Protein AF-A0A938T0Y4-F1 (afdb_monomer_lite)

Sequence (151 aa):
MDLIEVMKNNTITGYELKGARLRKGTEEFPAFYDGIGQAIAYLNLPFVYENNQFKFGGGVFDFVYVVYARNKIEFPEHEKKIFNLLPIGVILALPDGKFEKVKEAPKNPLQNREAKEHFLNNLDTLKRHSTNSRIFRKIKETGERYFSNLK

Secondary structure (DSSP, 8-state):
--EEEE-TT--EEEEEEE--EEETTEEEPPPTTTTHHHHHHHTT--EEEETTEEEEESB--SEEEEEEE-SSS---HHHHHHHHHSSSEEEEE-TTS-EEEEEPPPPPTTB-HHHHHHHHHTHHHHHTS-TTSHHHHHHHHHHHHHHHTT-

pLDDT: mean 85.82, std 11.68, range [45.59, 98.19]

Foldseek 3Di:
DPDWDQDPVRAIEAEDEFDWDQDPNDTHWDDLCRCQVVQLVLLWDDFDDDPNHTDDTWHLHQAYEYETEDQDDDDDPVSLVVQVPGQHWYWYAHPLRDIDTSGGHHGRPGHDPVVNVVCVVCVVVVVPPDCPDPVNVVVVVVVVVSVVVSD

Structure (mmCIF, N/CA/C/O backbone):
data_AF-A0A938T0Y4-F1
#
_entry.id   AF-A0A938T0Y4-F1
#
loop_
_atom_site.group_PDB
_atom_site.id
_atom_site.type_symbol
_atom_site.label_atom_id
_atom_site.label_alt_id
_atom_site.label_comp_id
_atom_site.label_asym_id
_atom_site.label_entity_id
_atom_site.label_seq_id
_atom_site.pdbx_PDB_ins_code
_atom_site.Cartn_x
_atom_site.Cartn_y
_atom_site.Cartn_z
_atom_site.occupancy
_atom_site.B_iso_or_equiv
_atom_site.auth_seq_id
_atom_site.auth_comp_id
_atom_site.auth_asym_id
_atom_site.auth_atom_id
_atom_site.pdbx_PDB_model_num
ATOM 1 N N . MET A 1 1 ? -6.235 2.274 -2.884 1.00 86.88 1 MET A N 1
ATOM 2 C CA . MET A 1 1 ? -6.028 0.962 -2.278 1.00 86.88 1 MET A CA 1
ATOM 3 C C . MET A 1 1 ? -6.692 0.013 -3.218 1.00 86.88 1 MET A C 1
ATOM 5 O O . MET A 1 1 ? -7.917 0.008 -3.307 1.00 86.88 1 MET A O 1
ATOM 9 N N . ASP A 1 2 ? -5.870 -0.683 -3.980 1.00 89.69 2 ASP A N 1
ATOM 10 C CA . ASP A 1 2 ? -6.333 -1.446 -5.130 1.00 89.69 2 ASP A CA 1
ATOM 11 C C . ASP A 1 2 ? -6.710 -2.873 -4.730 1.00 89.69 2 ASP A C 1
ATOM 13 O O . ASP A 1 2 ? -7.650 -3.442 -5.283 1.00 89.69 2 ASP A O 1
ATOM 17 N N . LEU A 1 3 ? -6.021 -3.432 -3.730 1.00 92.69 3 LEU A N 1
ATOM 18 C CA . LEU A 1 3 ? -6.347 -4.726 -3.145 1.00 92.69 3 LEU A CA 1
ATOM 19 C C . LEU A 1 3 ? -6.264 -4.670 -1.619 1.00 92.69 3 LEU A C 1
ATOM 21 O O . LEU A 1 3 ? -5.363 -4.062 -1.042 1.00 92.69 3 LEU A O 1
ATOM 25 N N . ILE A 1 4 ? -7.233 -5.311 -0.971 1.00 93.75 4 ILE A N 1
ATOM 26 C CA . ILE A 1 4 ? -7.306 -5.456 0.481 1.00 93.75 4 ILE A CA 1
ATOM 27 C C . ILE A 1 4 ? -7.406 -6.946 0.785 1.00 93.75 4 ILE A C 1
ATOM 29 O O . ILE A 1 4 ? -8.333 -7.616 0.331 1.00 93.75 4 ILE A O 1
ATOM 33 N N . GLU A 1 5 ? -6.459 -7.453 1.562 1.00 94.00 5 GLU A N 1
ATOM 34 C CA . GLU A 1 5 ? -6.510 -8.787 2.145 1.00 94.00 5 GLU A CA 1
ATOM 35 C C . GLU A 1 5 ? -7.015 -8.673 3.583 1.00 94.00 5 GLU A C 1
ATOM 37 O O . GLU A 1 5 ? -6.485 -7.891 4.372 1.00 94.00 5 GLU A O 1
ATOM 42 N N . VAL A 1 6 ? -8.025 -9.470 3.930 1.00 94.44 6 VAL A N 1
ATOM 43 C CA . VAL A 1 6 ? -8.479 -9.641 5.313 1.00 94.44 6 VAL A CA 1
ATOM 44 C C . VAL A 1 6 ? -8.290 -11.102 5.698 1.00 94.44 6 VAL A C 1
ATOM 46 O O . VAL A 1 6 ? -8.929 -11.995 5.140 1.00 94.44 6 VAL A O 1
ATOM 49 N N . MET A 1 7 ? -7.402 -11.345 6.653 1.00 93.56 7 MET A N 1
ATOM 50 C CA . MET A 1 7 ? -7.100 -12.675 7.170 1.00 93.56 7 MET A CA 1
ATOM 51 C C . MET A 1 7 ? -8.111 -13.101 8.248 1.00 93.56 7 MET A C 1
ATOM 53 O O . MET A 1 7 ? -8.754 -12.272 8.889 1.00 93.56 7 MET A O 1
ATOM 57 N N . LYS A 1 8 ? -8.209 -14.411 8.520 1.00 91.00 8 LYS A N 1
ATOM 58 C CA . LYS A 1 8 ? -9.121 -14.972 9.545 1.00 91.00 8 LYS A CA 1
ATOM 59 C C . LYS A 1 8 ? -8.876 -14.443 10.964 1.00 91.00 8 LYS A C 1
ATOM 61 O O . LYS A 1 8 ? -9.784 -14.454 11.782 1.00 91.00 8 LYS A O 1
ATOM 66 N N . ASN A 1 9 ? -7.654 -14.010 11.263 1.00 94.19 9 ASN A N 1
ATOM 67 C CA . ASN A 1 9 ? -7.272 -13.394 12.536 1.00 94.19 9 ASN A CA 1
ATOM 68 C C . ASN A 1 9 ? -7.536 -11.873 12.561 1.00 94.19 9 ASN A C 1
ATOM 70 O O . ASN A 1 9 ? -7.004 -11.178 13.424 1.00 94.19 9 ASN A O 1
ATOM 74 N N . ASN A 1 10 ? -8.312 -11.356 11.603 1.00 94.50 10 ASN A N 1
ATOM 75 C CA . ASN A 1 10 ? -8.617 -9.941 11.422 1.00 94.50 10 ASN A CA 1
ATOM 76 C C . ASN A 1 10 ? -7.399 -9.057 11.104 1.00 94.50 10 ASN A C 1
ATOM 78 O O . ASN A 1 10 ? -7.474 -7.839 11.264 1.00 94.50 10 ASN A O 1
ATOM 82 N N . THR A 1 11 ? -6.274 -9.622 10.659 1.00 96.88 11 THR A N 1
ATOM 83 C CA . THR A 1 11 ? -5.202 -8.830 10.041 1.00 96.88 11 THR A CA 1
ATOM 84 C C . THR A 1 11 ? -5.678 -8.296 8.691 1.00 96.88 11 THR A C 1
ATOM 86 O O . THR A 1 11 ? -6.227 -9.050 7.888 1.00 96.88 11 THR A O 1
ATOM 89 N N . ILE A 1 12 ? -5.474 -7.003 8.450 1.00 96.94 12 ILE A N 1
ATOM 90 C CA . ILE A 1 12 ? -5.832 -6.308 7.217 1.00 96.94 12 ILE A CA 1
ATOM 91 C C . ILE A 1 12 ? -4.556 -5.809 6.548 1.00 96.94 12 ILE A C 1
ATOM 93 O O . ILE A 1 12 ? -3.879 -4.918 7.070 1.00 96.94 12 ILE A O 1
ATOM 97 N N . THR A 1 13 ? -4.265 -6.340 5.366 1.00 97.75 13 THR A N 1
ATOM 98 C CA . THR A 1 13 ? -3.146 -5.895 4.536 1.00 97.75 13 THR A CA 1
ATOM 99 C C . THR A 1 13 ? -3.672 -5.129 3.332 1.00 97.75 13 THR A C 1
ATOM 101 O O . THR A 1 13 ? -4.551 -5.598 2.610 1.00 97.75 13 THR A O 1
ATOM 104 N N . GLY A 1 14 ? -3.141 -3.930 3.116 1.00 97.06 14 GLY A N 1
ATOM 105 C CA . GLY A 1 14 ? -3.437 -3.116 1.945 1.00 97.06 14 GLY A CA 1
ATOM 106 C C . GLY A 1 14 ? -2.328 -3.197 0.902 1.00 97.06 14 GLY A C 1
ATOM 107 O O . GLY A 1 14 ? -1.154 -3.106 1.254 1.00 97.06 14 GLY A O 1
ATOM 108 N N . TYR A 1 15 ? -2.695 -3.311 -0.373 1.00 97.06 15 TYR A N 1
ATOM 109 C CA . TYR A 1 15 ? -1.770 -3.294 -1.502 1.00 97.06 15 TYR A CA 1
ATOM 110 C C . TYR A 1 15 ? -2.162 -2.203 -2.501 1.00 97.06 15 TYR A C 1
ATOM 112 O O . TYR A 1 15 ? -3.259 -2.207 -3.067 1.00 97.06 15 TYR A O 1
ATOM 120 N N . GLU A 1 16 ? -1.238 -1.278 -2.736 1.00 96.56 16 GLU A N 1
ATOM 121 C CA . GLU A 1 16 ? -1.339 -0.276 -3.792 1.00 96.56 16 GLU A CA 1
ATOM 122 C C . GLU A 1 16 ? -0.571 -0.766 -5.023 1.00 96.56 16 GLU A C 1
ATOM 124 O O . GLU A 1 16 ? 0.645 -0.963 -4.966 1.00 96.56 16 GLU A O 1
ATOM 129 N N . LEU A 1 17 ? -1.277 -0.996 -6.129 1.00 95.25 17 LEU A N 1
ATOM 130 C CA . LEU A 1 17 ? -0.745 -1.667 -7.307 1.00 95.25 17 LEU A CA 1
ATOM 131 C C . LEU A 1 17 ? -0.359 -0.641 -8.374 1.00 95.25 17 LEU A C 1
ATOM 133 O O . LEU A 1 17 ? -1.166 0.166 -8.837 1.00 95.25 17 LEU A O 1
ATOM 137 N N . LYS A 1 18 ? 0.888 -0.702 -8.836 1.00 94.06 18 LYS A N 1
ATOM 138 C CA . LYS A 1 18 ? 1.380 0.095 -9.960 1.00 94.06 18 LYS A CA 1
ATOM 139 C C . LYS A 1 18 ? 1.797 -0.837 -11.087 1.00 94.06 18 LYS A C 1
ATOM 141 O O . LYS A 1 18 ? 2.829 -1.499 -11.025 1.00 94.06 18 LYS A O 1
ATOM 146 N N . GLY A 1 19 ? 0.946 -0.904 -12.108 1.00 90.88 19 GLY A N 1
ATOM 147 C CA . GLY A 1 19 ? 1.165 -1.701 -13.313 1.00 90.88 19 GLY A CA 1
ATOM 148 C C . GLY A 1 19 ? 1.955 -0.953 -14.384 1.00 90.88 19 GLY A C 1
ATOM 149 O O . GLY A 1 19 ? 1.968 0.281 -14.414 1.00 90.88 19 GLY A O 1
ATOM 150 N N . ALA A 1 20 ? 2.576 -1.712 -15.285 1.00 88.31 20 ALA A N 1
ATOM 151 C CA . ALA A 1 20 ? 3.147 -1.169 -16.508 1.00 88.31 20 ALA A CA 1
ATOM 152 C C . ALA A 1 20 ? 2.038 -0.668 -17.446 1.00 88.31 20 ALA A C 1
ATOM 154 O O . ALA A 1 20 ? 0.899 -1.146 -17.418 1.00 88.31 20 ALA A O 1
ATOM 155 N N . ARG A 1 21 ? 2.357 0.330 -18.268 1.00 86.31 21 ARG A N 1
ATOM 156 C CA . ARG A 1 21 ? 1.431 0.920 -19.237 1.00 86.31 21 ARG A CA 1
ATOM 157 C C . ARG A 1 21 ? 2.012 0.789 -20.630 1.00 86.31 21 ARG A C 1
ATOM 159 O O . ARG A 1 21 ? 3.165 1.127 -20.851 1.00 86.31 21 ARG A O 1
ATOM 166 N N . LEU A 1 22 ? 1.196 0.375 -21.591 1.00 83.62 22 LEU A N 1
ATOM 167 C CA . LEU A 1 22 ? 1.593 0.411 -22.993 1.00 83.62 22 LEU A CA 1
ATOM 168 C C . LEU A 1 22 ? 1.366 1.825 -23.545 1.00 83.62 22 LEU A C 1
ATOM 170 O O . LEU A 1 22 ? 0.226 2.294 -23.602 1.00 83.62 22 LEU A O 1
ATOM 174 N N . ARG A 1 23 ? 2.431 2.508 -23.970 1.00 82.88 23 ARG A N 1
ATOM 175 C CA . ARG A 1 23 ? 2.353 3.801 -24.665 1.00 82.88 23 ARG A CA 1
ATOM 176 C C . ARG A 1 23 ? 3.135 3.747 -25.968 1.00 82.88 23 ARG A C 1
ATOM 178 O O . ARG A 1 23 ? 4.310 3.412 -25.983 1.00 82.88 23 ARG A O 1
ATOM 185 N N . LYS A 1 24 ? 2.467 4.083 -27.078 1.00 85.31 24 LYS A N 1
ATOM 186 C CA . LYS A 1 24 ? 3.056 4.088 -28.434 1.00 85.31 24 LYS A CA 1
ATOM 187 C C . LYS A 1 24 ? 3.812 2.788 -28.788 1.00 85.31 24 LYS A C 1
ATOM 189 O O . LYS A 1 24 ? 4.815 2.835 -29.485 1.00 85.31 24 LYS A O 1
ATOM 194 N N . GLY A 1 25 ? 3.324 1.638 -28.312 1.00 83.56 25 GLY A N 1
ATOM 195 C CA . GLY A 1 25 ? 3.937 0.326 -28.558 1.00 83.56 25 GLY A CA 1
ATOM 196 C C . GLY A 1 25 ? 5.069 -0.059 -27.599 1.00 83.56 25 GLY A C 1
ATOM 197 O O . GLY A 1 25 ? 5.548 -1.184 -27.676 1.00 83.56 25 GLY A O 1
ATOM 198 N N . THR A 1 26 ? 5.448 0.821 -26.671 1.00 84.06 26 THR A N 1
ATOM 199 C CA . THR A 1 26 ? 6.485 0.559 -25.666 1.00 84.06 26 THR A CA 1
ATOM 200 C C . THR A 1 26 ? 5.860 0.367 -24.291 1.00 84.06 26 THR A C 1
ATOM 202 O O . THR A 1 26 ? 4.942 1.093 -23.901 1.00 84.06 26 THR A O 1
ATOM 205 N N . GLU A 1 27 ? 6.349 -0.625 -23.552 1.00 85.31 27 GLU A N 1
ATOM 206 C CA . GLU A 1 27 ? 5.975 -0.838 -22.158 1.00 85.31 27 GLU A CA 1
ATOM 207 C C . GLU A 1 27 ? 6.704 0.171 -21.257 1.00 85.31 27 GLU A C 1
ATOM 209 O O . GLU A 1 27 ? 7.930 0.195 -21.172 1.00 85.31 27 GLU A O 1
ATOM 214 N N . GLU A 1 28 ? 5.935 1.029 -20.592 1.00 89.62 28 GLU A N 1
ATOM 215 C CA . GLU A 1 28 ? 6.412 1.984 -19.599 1.00 89.62 28 GLU A CA 1
ATOM 216 C C . GLU A 1 28 ? 6.124 1.435 -18.200 1.00 89.62 28 GLU A C 1
ATOM 218 O O . GLU A 1 28 ? 4.970 1.348 -17.767 1.00 89.62 28 GLU A O 1
ATOM 223 N N . PHE A 1 29 ? 7.180 1.070 -17.477 1.00 88.12 29 PHE A N 1
ATOM 224 C CA . PHE A 1 29 ? 7.069 0.676 -16.077 1.00 88.12 29 PHE A CA 1
ATOM 225 C C . PHE A 1 29 ? 6.810 1.898 -15.181 1.00 88.12 29 PHE A C 1
ATOM 227 O O . PHE A 1 29 ? 7.291 2.993 -15.478 1.00 88.12 29 PHE A O 1
ATOM 234 N N . PRO A 1 30 ? 6.070 1.728 -14.073 1.00 87.50 30 PRO A N 1
ATOM 235 C CA . PRO A 1 30 ? 5.737 2.829 -13.170 1.00 87.50 30 PRO A CA 1
ATOM 236 C C . PRO A 1 30 ? 6.990 3.461 -12.564 1.00 87.50 30 PRO A C 1
ATOM 238 O O . PRO A 1 30 ? 7.937 2.754 -12.204 1.00 87.50 30 PRO A O 1
ATOM 241 N N . ALA A 1 31 ? 6.986 4.780 -12.395 1.00 86.00 31 ALA A N 1
ATOM 242 C CA . ALA A 1 31 ? 8.090 5.462 -11.740 1.00 86.00 31 ALA A CA 1
ATOM 243 C C . ALA A 1 31 ? 8.160 5.072 -10.255 1.00 86.00 31 ALA A C 1
ATOM 245 O O . ALA A 1 31 ? 7.160 4.707 -9.635 1.00 86.00 31 ALA A O 1
ATOM 246 N N . PHE A 1 32 ? 9.354 5.163 -9.669 1.00 81.88 32 PHE A N 1
ATOM 247 C CA . PHE A 1 32 ? 9.607 4.803 -8.270 1.00 81.88 32 PHE A CA 1
ATOM 248 C C . PHE A 1 32 ? 8.676 5.509 -7.266 1.00 81.88 32 PHE A C 1
ATOM 250 O O . PHE A 1 32 ? 8.279 4.911 -6.267 1.00 81.88 32 PHE A O 1
ATOM 257 N N . TYR A 1 33 ? 8.295 6.761 -7.527 1.00 84.38 33 TYR A N 1
ATOM 258 C CA . TYR A 1 33 ? 7.468 7.557 -6.616 1.00 84.38 33 TYR A CA 1
ATOM 259 C C . TYR A 1 33 ? 5.956 7.345 -6.789 1.00 84.38 33 TYR A C 1
ATOM 261 O O . TYR A 1 33 ? 5.194 7.750 -5.910 1.00 84.38 33 TYR A O 1
ATOM 269 N N . ASP A 1 34 ? 5.512 6.697 -7.873 1.00 84.00 34 ASP A N 1
ATOM 270 C CA . ASP A 1 34 ? 4.104 6.705 -8.303 1.00 84.00 34 ASP A CA 1
ATOM 271 C C . ASP A 1 34 ? 3.136 6.128 -7.261 1.00 84.00 34 ASP A C 1
ATOM 273 O O . ASP A 1 34 ? 2.001 6.589 -7.146 1.00 84.00 34 ASP A O 1
ATOM 277 N N . GLY A 1 35 ? 3.552 5.107 -6.508 1.00 88.94 35 GLY A N 1
ATOM 278 C CA . GLY A 1 35 ? 2.718 4.452 -5.496 1.00 88.94 35 GLY A CA 1
ATOM 279 C C . GLY A 1 35 ? 3.038 4.829 -4.056 1.00 88.94 35 GLY A C 1
ATOM 280 O O . GLY A 1 35 ? 2.218 4.584 -3.173 1.00 88.94 35 GLY A O 1
ATOM 281 N N . ILE A 1 36 ? 4.191 5.452 -3.800 1.00 92.75 36 ILE A N 1
ATOM 282 C CA . ILE A 1 36 ? 4.673 5.701 -2.436 1.00 92.75 36 ILE A CA 1
ATOM 283 C C . ILE A 1 36 ? 3.740 6.651 -1.683 1.00 92.75 36 ILE A C 1
ATOM 285 O O . ILE A 1 36 ? 3.321 6.341 -0.569 1.00 92.75 36 ILE A O 1
ATOM 289 N N . GLY A 1 37 ? 3.385 7.789 -2.286 1.00 92.06 37 GLY A N 1
ATOM 290 C CA . GLY A 1 37 ? 2.539 8.787 -1.623 1.00 92.06 37 GLY A CA 1
ATOM 291 C C . GLY A 1 37 ? 1.162 8.233 -1.249 1.00 92.06 37 GLY A C 1
ATOM 292 O O . GLY A 1 37 ? 0.670 8.478 -0.150 1.00 92.06 37 GLY A O 1
ATOM 293 N N . GLN A 1 38 ? 0.571 7.423 -2.131 1.00 93.12 38 GLN A N 1
ATOM 294 C CA . GLN A 1 38 ? -0.717 6.775 -1.882 1.00 93.12 38 GLN A CA 1
ATOM 295 C C . GLN A 1 38 ? -0.606 5.703 -0.793 1.00 93.12 38 GLN A C 1
ATOM 297 O O . GLN A 1 38 ? -1.400 5.715 0.144 1.00 93.12 38 GLN A O 1
ATOM 302 N N . ALA A 1 39 ? 0.413 4.838 -0.850 1.00 95.06 39 ALA A N 1
ATOM 303 C CA . ALA A 1 39 ? 0.666 3.834 0.183 1.00 95.06 39 ALA A CA 1
ATOM 304 C C . ALA A 1 39 ? 0.860 4.468 1.574 1.00 95.06 39 ALA A C 1
ATOM 306 O O . ALA A 1 39 ? 0.257 4.018 2.545 1.00 95.06 39 ALA A O 1
ATOM 307 N N . ILE A 1 40 ? 1.632 5.556 1.668 1.00 94.88 40 ILE A N 1
ATOM 308 C CA . ILE A 1 40 ? 1.815 6.298 2.924 1.00 94.88 40 ILE A CA 1
ATOM 309 C C . ILE A 1 40 ? 0.492 6.897 3.404 1.00 94.88 40 ILE A C 1
ATOM 311 O O . ILE A 1 40 ? 0.174 6.788 4.585 1.00 94.88 40 ILE A O 1
ATOM 315 N N . ALA A 1 41 ? -0.301 7.499 2.512 1.00 93.69 41 ALA A N 1
ATOM 316 C CA . ALA A 1 41 ? -1.593 8.069 2.886 1.00 93.69 41 ALA A CA 1
ATOM 317 C C . ALA A 1 41 ? -2.520 7.016 3.517 1.00 93.69 41 ALA A C 1
ATOM 319 O O . ALA A 1 41 ? -3.189 7.301 4.510 1.00 93.69 41 ALA A O 1
ATOM 320 N N . TYR A 1 42 ? -2.513 5.779 3.007 1.00 95.19 42 TYR A N 1
ATOM 321 C CA . TYR A 1 42 ? -3.338 4.700 3.556 1.00 95.19 42 TYR A CA 1
ATOM 322 C C . TYR A 1 42 ? -2.973 4.275 4.973 1.00 95.19 42 TYR A C 1
ATOM 324 O O . TYR A 1 42 ? -3.833 3.733 5.665 1.00 95.19 42 TYR A O 1
ATOM 332 N N . LEU A 1 43 ? -1.762 4.571 5.449 1.00 95.88 43 LEU A N 1
ATOM 333 C CA . LEU A 1 43 ? -1.405 4.312 6.842 1.00 95.88 43 LEU A CA 1
ATOM 334 C C . LEU A 1 43 ? -2.288 5.093 7.819 1.00 95.88 43 LEU A C 1
ATOM 336 O O . LEU A 1 43 ? -2.479 4.628 8.935 1.00 95.88 43 LEU A O 1
ATOM 340 N N . ASN A 1 44 ? -2.854 6.231 7.405 1.00 94.81 44 ASN A N 1
ATOM 341 C CA . ASN A 1 44 ? -3.670 7.096 8.259 1.00 94.81 44 ASN A CA 1
ATOM 342 C C . ASN A 1 44 ? -5.151 7.178 7.841 1.00 94.81 44 ASN A C 1
ATOM 344 O O . ASN A 1 44 ? -5.894 8.007 8.359 1.00 94.81 44 ASN A O 1
ATOM 348 N N . LEU A 1 45 ? -5.586 6.363 6.877 1.00 90.25 45 LEU A N 1
ATOM 349 C CA . LEU A 1 45 ? -6.959 6.377 6.367 1.00 90.25 45 LEU A CA 1
ATOM 350 C C . LEU A 1 45 ? -7.761 5.162 6.859 1.00 90.25 45 LEU A C 1
ATOM 352 O O . LEU A 1 45 ? -7.188 4.079 7.022 1.00 90.25 45 LEU A O 1
ATOM 356 N N . PRO A 1 46 ? -9.094 5.304 7.011 1.00 87.56 46 PRO A N 1
ATOM 357 C CA . PRO A 1 46 ? -9.942 6.430 6.609 1.00 87.56 46 PRO A CA 1
ATOM 358 C C . PRO A 1 46 ? -10.188 7.468 7.718 1.00 87.56 46 PRO A C 1
ATOM 360 O O . PRO A 1 46 ? -9.914 7.240 8.892 1.00 87.56 46 PRO A O 1
ATOM 363 N N . PHE A 1 47 ? -10.792 8.592 7.323 1.00 86.12 47 PHE A N 1
ATOM 364 C CA . PHE A 1 47 ? -11.503 9.503 8.223 1.00 86.12 47 PHE A CA 1
ATOM 365 C C . PHE A 1 47 ? -13.002 9.331 7.990 1.00 86.12 47 PHE A C 1
ATOM 367 O O . PHE A 1 47 ? -13.458 9.413 6.848 1.00 86.12 47 PHE A O 1
ATOM 374 N N . VAL A 1 48 ? -13.758 9.075 9.054 1.00 83.56 48 VAL A N 1
ATOM 375 C CA . VAL A 1 48 ? -15.197 8.817 8.981 1.00 83.56 48 VAL A CA 1
ATOM 376 C C . VAL A 1 48 ? -15.963 9.955 9.634 1.00 83.56 48 VAL A C 1
ATOM 378 O O . VAL A 1 48 ? -15.662 10.390 10.748 1.00 83.56 48 VAL A O 1
ATOM 381 N N . TYR A 1 49 ? -16.979 10.418 8.911 1.00 85.62 49 TYR A N 1
ATOM 382 C CA . TYR A 1 49 ? -17.906 11.452 9.335 1.00 85.62 49 TYR A CA 1
ATOM 383 C C . TYR A 1 49 ? -19.331 10.921 9.195 1.00 85.62 49 TYR A C 1
ATOM 385 O O . TYR A 1 49 ? -19.669 10.318 8.178 1.00 85.62 49 TYR A O 1
ATOM 393 N N . GLU A 1 50 ? -20.180 11.193 10.180 1.00 83.50 50 GLU A N 1
ATOM 394 C CA . GLU A 1 50 ? -21.617 10.915 10.125 1.00 83.50 50 GLU A CA 1
ATOM 395 C C . GLU A 1 50 ? -22.375 12.194 10.462 1.00 83.50 50 GLU A C 1
ATOM 397 O O . GLU A 1 50 ? -22.056 12.861 11.445 1.00 83.50 50 GLU A O 1
ATOM 402 N N . ASN A 1 51 ? -23.380 12.549 9.656 1.00 89.44 51 ASN A N 1
ATOM 403 C CA . ASN A 1 51 ? -24.166 13.778 9.835 1.00 89.44 51 ASN A CA 1
ATOM 404 C C . ASN A 1 51 ? -23.282 15.034 9.994 1.00 89.44 51 ASN A C 1
ATOM 406 O O . ASN A 1 51 ? -23.526 15.874 10.857 1.00 89.44 51 ASN A O 1
ATOM 410 N N . ASN A 1 52 ? -22.225 15.138 9.176 1.00 87.62 52 ASN A N 1
ATOM 411 C CA . ASN A 1 52 ? -21.196 16.189 9.223 1.00 87.62 52 ASN A CA 1
ATOM 412 C C . ASN A 1 52 ? -20.390 16.279 10.534 1.00 87.62 52 ASN A C 1
ATOM 414 O O . ASN A 1 52 ? -19.643 17.238 10.722 1.00 87.62 52 ASN A O 1
ATOM 418 N N . GLN A 1 53 ? -20.479 15.288 11.421 1.00 88.19 53 GLN A N 1
ATOM 419 C CA . GLN A 1 53 ? -19.654 15.201 12.623 1.00 88.19 53 GLN A CA 1
ATOM 420 C C . GLN A 1 53 ? -18.562 14.150 12.452 1.00 88.19 53 GLN A C 1
ATOM 422 O O . GLN A 1 53 ? -18.822 13.038 11.992 1.00 88.19 53 GLN A O 1
ATOM 427 N N . PHE A 1 54 ? -17.335 14.504 12.836 1.00 87.25 54 PHE A N 1
ATOM 428 C CA . PHE A 1 54 ? -16.220 13.565 12.882 1.00 87.25 54 PHE A CA 1
ATOM 429 C C . PHE A 1 54 ? -16.515 12.450 13.890 1.00 87.25 54 PHE A C 1
ATOM 431 O O . PHE A 1 54 ? -16.897 12.735 15.026 1.00 87.25 54 PHE A O 1
ATOM 438 N N . LYS A 1 55 ? -16.338 11.194 13.471 1.00 85.00 55 LYS A N 1
ATOM 439 C CA . LYS A 1 55 ? -16.503 10.020 14.336 1.00 85.00 55 LYS A CA 1
ATOM 440 C C . LYS A 1 55 ? -15.158 9.484 14.778 1.00 85.00 55 LYS A C 1
ATOM 442 O O . LYS A 1 55 ? 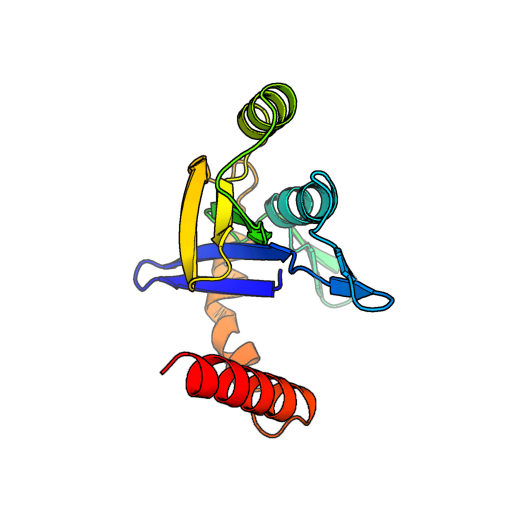-14.836 9.534 15.957 1.00 85.00 55 LYS A O 1
ATOM 447 N N . PHE A 1 56 ? -14.359 9.035 13.820 1.00 82.56 56 PHE A N 1
ATOM 448 C CA . PHE A 1 56 ? -13.012 8.547 14.069 1.00 82.56 56 PHE A CA 1
ATOM 449 C C . PHE A 1 56 ? -12.150 8.709 12.817 1.00 82.56 56 PHE A C 1
ATOM 451 O O . PHE A 1 56 ? -12.640 8.913 11.701 1.00 82.56 56 PHE A O 1
ATOM 458 N N . GLY A 1 57 ? -10.840 8.603 13.010 1.00 84.56 57 GLY A N 1
ATOM 459 C CA . GLY A 1 57 ? -9.851 8.670 11.946 1.00 84.56 57 GLY A CA 1
ATOM 460 C C . GLY A 1 57 ? -8.603 7.879 12.305 1.00 84.56 57 GLY A C 1
ATOM 461 O O . GLY A 1 57 ? -8.308 7.664 13.484 1.00 84.56 57 GLY A O 1
ATOM 462 N N . GLY A 1 58 ? -7.887 7.436 11.281 1.00 87.88 58 GLY A N 1
ATOM 463 C CA . GLY A 1 58 ? -6.644 6.686 11.413 1.00 87.88 58 GLY A CA 1
ATOM 464 C C . GLY A 1 58 ? -6.640 5.413 10.576 1.00 87.88 58 GLY A C 1
ATOM 465 O O . GLY A 1 58 ? -7.642 5.037 9.968 1.00 87.88 58 GLY A O 1
ATOM 466 N N . GLY A 1 59 ? -5.486 4.754 10.535 1.00 93.44 59 GLY A N 1
ATOM 467 C CA . GLY A 1 59 ? -5.241 3.609 9.667 1.00 93.44 59 GLY A CA 1
ATOM 468 C C . GLY A 1 59 ? -6.072 2.382 10.011 1.00 93.44 59 GLY A C 1
ATOM 469 O O . GLY A 1 59 ? -5.993 1.882 11.131 1.00 93.44 59 GLY A O 1
ATOM 470 N N . VAL A 1 60 ? -6.782 1.822 9.033 1.00 95.19 60 VAL A N 1
ATOM 471 C CA . VAL A 1 60 ? -7.414 0.491 9.178 1.00 95.19 60 VAL A CA 1
ATOM 472 C C . VAL A 1 60 ? -6.431 -0.660 8.971 1.00 95.19 60 VAL A C 1
ATOM 474 O O . VAL A 1 60 ? -6.605 -1.736 9.539 1.00 95.19 60 VAL A O 1
ATOM 477 N N . PHE A 1 61 ? -5.394 -0.448 8.162 1.00 97.12 61 PHE A N 1
ATOM 478 C CA . PHE A 1 61 ? -4.463 -1.497 7.749 1.00 97.12 61 PHE A CA 1
ATOM 479 C C . PHE A 1 61 ? -3.435 -1.799 8.842 1.00 97.12 61 PHE A C 1
ATOM 481 O O . PHE A 1 61 ? -2.875 -0.877 9.436 1.00 97.12 61 PHE A O 1
ATOM 488 N N . ASP A 1 62 ? -3.160 -3.082 9.086 1.00 97.75 62 ASP A N 1
ATOM 489 C CA . ASP A 1 62 ? -2.012 -3.533 9.885 1.00 97.75 62 ASP A CA 1
ATOM 490 C C . ASP A 1 62 ? -0.709 -3.383 9.108 1.00 97.75 62 ASP A C 1
ATOM 492 O O . ASP A 1 62 ? 0.310 -3.007 9.679 1.00 97.75 62 ASP A O 1
ATOM 496 N N . PHE A 1 63 ? -0.759 -3.662 7.808 1.00 98.19 63 PHE A N 1
ATOM 497 C CA . PHE A 1 63 ? 0.383 -3.628 6.909 1.00 98.19 63 PHE A CA 1
ATOM 498 C C . PHE A 1 63 ? -0.036 -2.976 5.596 1.00 98.19 63 PHE A C 1
ATOM 500 O O . PHE A 1 63 ? -1.133 -3.222 5.092 1.00 98.19 63 PHE A O 1
ATOM 507 N N . VAL A 1 64 ? 0.841 -2.154 5.026 1.00 98.00 64 VAL A N 1
ATOM 508 C CA . VAL A 1 64 ? 0.615 -1.536 3.718 1.00 98.00 64 VAL A CA 1
ATOM 509 C C . VAL A 1 64 ? 1.806 -1.819 2.822 1.00 98.00 64 VAL A C 1
ATOM 511 O O . VAL A 1 64 ? 2.952 -1.590 3.207 1.00 98.00 64 VAL A O 1
ATOM 514 N N . TYR A 1 65 ? 1.517 -2.299 1.620 1.00 97.69 65 TYR A N 1
ATOM 515 C CA . TYR A 1 65 ? 2.483 -2.591 0.579 1.00 97.69 65 TYR A CA 1
ATOM 516 C C . TYR A 1 65 ? 2.243 -1.709 -0.639 1.00 97.69 65 TYR A C 1
ATOM 518 O O . TYR A 1 65 ? 1.104 -1.480 -1.047 1.00 97.69 65 TYR A O 1
ATOM 526 N N . VAL A 1 66 ? 3.333 -1.281 -1.269 1.00 96.06 66 VAL A N 1
ATOM 527 C CA . VAL A 1 66 ? 3.313 -0.881 -2.676 1.00 96.06 66 VAL A CA 1
ATOM 528 C C . VAL A 1 66 ? 3.817 -2.044 -3.526 1.00 96.06 66 VAL A C 1
ATOM 530 O O . VAL A 1 66 ? 4.817 -2.684 -3.187 1.00 96.06 66 VAL A O 1
ATOM 533 N N . VAL A 1 67 ? 3.112 -2.332 -4.618 1.00 95.06 67 VAL A N 1
ATOM 534 C CA . VAL A 1 67 ? 3.467 -3.391 -5.564 1.00 95.06 67 VAL A CA 1
ATOM 535 C C . VAL A 1 67 ? 3.807 -2.761 -6.907 1.00 95.06 67 VAL A C 1
ATOM 537 O O . VAL A 1 67 ? 2.952 -2.139 -7.537 1.00 95.06 67 VAL A O 1
ATOM 540 N N . TYR A 1 68 ? 5.049 -2.927 -7.354 1.00 93.12 68 TYR A N 1
ATOM 541 C CA . TYR A 1 68 ? 5.529 -2.378 -8.619 1.00 93.12 68 TYR A CA 1
ATOM 542 C C . TYR A 1 68 ? 5.710 -3.466 -9.668 1.00 93.12 68 TYR A C 1
ATOM 544 O O . TYR A 1 68 ? 6.479 -4.405 -9.472 1.00 93.12 68 TYR A O 1
ATOM 552 N N . ALA A 1 69 ? 5.076 -3.288 -10.825 1.00 92.06 69 ALA A N 1
ATOM 553 C CA . ALA A 1 69 ? 5.460 -4.020 -12.021 1.00 92.06 69 ALA A CA 1
ATOM 554 C C . ALA A 1 69 ? 6.874 -3.601 -12.459 1.00 92.06 69 ALA A C 1
ATOM 556 O O . ALA A 1 69 ? 7.183 -2.404 -12.566 1.00 92.06 69 ALA A O 1
ATOM 557 N N . ARG A 1 70 ? 7.735 -4.587 -12.717 1.00 89.69 70 ARG A N 1
ATOM 558 C CA . ARG A 1 70 ? 9.096 -4.419 -13.249 1.00 89.69 70 ARG A CA 1
ATOM 559 C C . ARG A 1 70 ? 9.418 -5.567 -14.197 1.00 89.69 70 ARG A C 1
ATOM 561 O O . ARG A 1 70 ? 8.868 -6.648 -14.060 1.00 89.69 70 ARG A O 1
ATOM 568 N N . ASN A 1 71 ? 10.354 -5.352 -15.115 1.00 87.44 71 ASN A N 1
ATOM 569 C CA . ASN A 1 71 ? 10.899 -6.412 -15.969 1.00 87.44 71 ASN A CA 1
ATOM 570 C C . ASN A 1 71 ? 11.962 -7.276 -15.269 1.00 87.44 71 ASN A C 1
ATOM 572 O O . ASN A 1 71 ? 12.231 -8.388 -15.712 1.00 87.44 71 ASN A O 1
ATOM 576 N N . LYS A 1 72 ? 12.579 -6.770 -14.197 1.00 86.81 72 LYS A N 1
ATOM 577 C CA . LYS A 1 72 ? 13.602 -7.463 -13.408 1.00 86.81 72 LYS A CA 1
ATOM 578 C C . LYS A 1 72 ? 13.547 -7.048 -11.942 1.00 86.81 72 LYS A C 1
ATOM 580 O O . LYS A 1 72 ? 13.029 -5.983 -11.603 1.00 86.81 72 LYS A O 1
ATOM 585 N N . ILE A 1 73 ? 14.134 -7.877 -11.089 1.00 82.19 73 ILE A N 1
ATOM 586 C CA . ILE A 1 73 ? 14.294 -7.617 -9.657 1.00 82.19 73 ILE A CA 1
ATOM 587 C C . ILE A 1 73 ? 15.478 -6.669 -9.469 1.00 82.19 73 ILE A C 1
ATOM 589 O O . ILE A 1 73 ? 16.581 -7.067 -9.104 1.00 82.19 73 ILE A O 1
ATOM 593 N N . GLU A 1 74 ? 15.286 -5.396 -9.790 1.00 80.56 74 GLU A N 1
ATOM 594 C CA . GLU A 1 74 ? 16.337 -4.412 -9.585 1.00 80.56 74 GLU A CA 1
ATOM 595 C C . GLU A 1 74 ? 15.749 -3.057 -9.221 1.00 80.56 74 GLU A C 1
ATOM 597 O O . GLU A 1 74 ? 14.911 -2.502 -9.931 1.00 80.56 74 GLU A O 1
ATOM 602 N N . PHE A 1 75 ? 16.239 -2.524 -8.107 1.00 78.94 75 PHE A N 1
ATOM 603 C CA . PHE A 1 75 ? 16.090 -1.128 -7.749 1.00 78.94 75 PHE A CA 1
ATOM 604 C C . PHE A 1 75 ? 17.480 -0.526 -7.570 1.00 78.94 75 PHE A C 1
ATOM 606 O O . PHE A 1 75 ? 18.330 -1.165 -6.934 1.00 78.94 75 PHE A O 1
ATOM 613 N N . PRO A 1 76 ? 17.715 0.694 -8.077 1.00 83.50 76 PRO A N 1
ATOM 614 C CA . PRO A 1 76 ? 18.894 1.460 -7.723 1.00 83.50 76 PRO A CA 1
ATOM 615 C C . PRO A 1 76 ? 19.066 1.551 -6.202 1.00 83.50 76 PRO A C 1
ATOM 617 O O . PRO A 1 76 ? 18.098 1.646 -5.447 1.00 83.50 76 PRO A O 1
ATOM 620 N N . GLU A 1 77 ? 20.310 1.579 -5.734 1.00 85.38 77 GLU A N 1
ATOM 621 C CA . GLU A 1 77 ? 20.607 1.568 -4.296 1.00 85.38 77 GLU A CA 1
ATOM 622 C C . GLU A 1 77 ? 19.986 2.758 -3.539 1.00 85.38 77 GLU A C 1
ATOM 624 O O . GLU A 1 77 ? 19.551 2.630 -2.396 1.00 85.38 77 GLU A O 1
ATOM 629 N N . HIS A 1 78 ? 19.883 3.923 -4.184 1.00 86.88 78 HIS A N 1
ATOM 630 C CA . HIS A 1 78 ? 19.241 5.097 -3.588 1.00 86.88 78 HIS A CA 1
ATOM 631 C C . HIS A 1 78 ? 17.730 4.901 -3.373 1.00 86.88 78 HIS A C 1
ATOM 633 O O . HIS A 1 78 ? 17.198 5.348 -2.359 1.00 86.88 78 HIS A O 1
ATOM 639 N N . GLU A 1 79 ? 17.051 4.181 -4.267 1.00 88.00 79 GLU A N 1
ATOM 640 C CA . 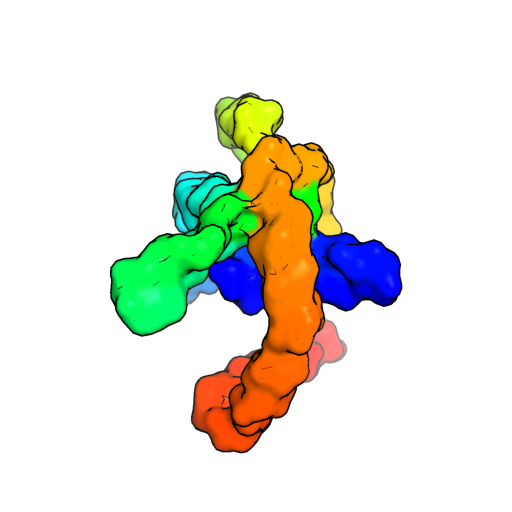GLU A 1 79 ? 15.631 3.837 -4.132 1.00 88.00 79 GLU A CA 1
ATOM 641 C C . GLU A 1 79 ? 15.411 2.862 -2.967 1.00 88.00 79 GLU A C 1
ATOM 643 O O . GLU A 1 79 ? 14.525 3.072 -2.136 1.00 88.00 79 GLU A O 1
ATOM 648 N N . LYS A 1 80 ? 16.287 1.856 -2.825 1.00 84.94 80 LYS A N 1
ATOM 649 C CA . LYS A 1 80 ? 16.269 0.928 -1.679 1.00 84.94 80 LYS A CA 1
ATOM 650 C C . LYS A 1 80 ? 16.441 1.654 -0.344 1.00 84.94 80 LYS A C 1
ATOM 652 O O . LYS A 1 80 ? 15.714 1.373 0.609 1.00 84.94 80 LYS A O 1
ATOM 657 N N . LYS A 1 81 ? 17.359 2.626 -0.277 1.00 88.62 81 LYS A N 1
ATOM 658 C CA . LYS A 1 81 ? 17.548 3.467 0.918 1.00 88.62 81 LYS A CA 1
ATOM 659 C C . LYS A 1 81 ? 16.281 4.236 1.278 1.00 88.62 81 LYS A C 1
ATOM 661 O O . LYS A 1 81 ? 15.916 4.257 2.449 1.00 88.62 81 LYS A O 1
ATOM 666 N N . ILE A 1 82 ? 15.589 4.814 0.294 1.00 89.00 82 ILE A N 1
ATOM 667 C CA . ILE A 1 82 ? 14.313 5.502 0.530 1.00 89.00 82 ILE A CA 1
ATOM 668 C C . ILE A 1 82 ? 13.269 4.515 1.066 1.00 89.00 82 ILE A C 1
ATOM 670 O O . ILE A 1 82 ? 12.635 4.812 2.075 1.00 89.00 82 ILE A O 1
ATOM 674 N N . PHE A 1 83 ? 13.121 3.326 0.469 1.00 87.12 83 PHE A N 1
ATOM 675 C CA . PHE A 1 83 ? 12.168 2.325 0.962 1.00 87.12 83 PHE A CA 1
ATOM 676 C C . PHE A 1 83 ? 12.386 1.974 2.431 1.00 87.12 83 PHE A C 1
ATOM 678 O O . PHE A 1 83 ? 11.413 1.864 3.177 1.00 87.12 83 PHE A O 1
ATOM 685 N N . ASN A 1 84 ? 13.638 1.846 2.868 1.00 87.69 84 ASN A N 1
ATOM 686 C CA . ASN A 1 84 ? 13.968 1.513 4.253 1.00 87.69 84 ASN A CA 1
ATOM 687 C C . ASN A 1 84 ? 13.535 2.584 5.266 1.00 87.69 84 ASN A C 1
ATOM 689 O O . ASN A 1 84 ? 13.291 2.244 6.419 1.00 87.69 84 ASN A O 1
ATOM 693 N N . LEU A 1 85 ? 13.373 3.840 4.843 1.00 91.81 85 LEU A N 1
ATOM 694 C CA . LEU A 1 85 ? 12.922 4.937 5.707 1.00 91.81 85 LEU A CA 1
ATOM 695 C C . LEU A 1 85 ? 11.396 5.013 5.849 1.00 91.81 85 LEU A C 1
ATOM 697 O O . LEU A 1 85 ? 10.892 5.663 6.762 1.00 91.81 85 LEU A O 1
ATOM 701 N N . LEU A 1 86 ? 10.647 4.378 4.948 1.00 93.19 86 LEU A N 1
ATOM 702 C CA . LEU A 1 86 ? 9.192 4.504 4.898 1.00 93.19 86 LEU A CA 1
ATOM 703 C C . LEU A 1 86 ? 8.498 3.394 5.703 1.00 93.19 86 LEU A C 1
ATOM 705 O O . LEU A 1 86 ? 8.922 2.246 5.632 1.00 93.19 86 LEU A O 1
ATOM 709 N N . PRO A 1 87 ? 7.387 3.651 6.407 1.00 95.31 87 PRO A N 1
ATOM 710 C CA . PRO A 1 87 ? 6.645 2.620 7.143 1.00 95.31 87 PRO A CA 1
ATOM 711 C C . PRO A 1 87 ? 5.718 1.766 6.249 1.00 95.31 87 PRO A C 1
ATOM 713 O O . PRO A 1 87 ? 4.586 1.471 6.614 1.00 95.31 87 PRO A O 1
ATOM 716 N N . ILE A 1 88 ? 6.196 1.365 5.067 1.00 96.56 88 ILE A N 1
ATOM 717 C CA . ILE A 1 88 ? 5.486 0.506 4.103 1.00 96.56 88 ILE A CA 1
ATOM 718 C C . ILE A 1 88 ? 6.384 -0.641 3.631 1.00 96.56 88 ILE A C 1
ATOM 720 O O . ILE A 1 88 ? 7.615 -0.532 3.671 1.00 96.56 88 ILE A O 1
ATOM 724 N N . GLY A 1 89 ? 5.775 -1.729 3.173 1.00 96.38 89 GLY A N 1
ATOM 725 C CA . GLY A 1 89 ? 6.457 -2.820 2.484 1.00 96.38 89 GLY A CA 1
ATOM 726 C C . GLY A 1 89 ? 6.509 -2.602 0.974 1.00 96.38 89 GLY A C 1
ATOM 727 O O . GLY A 1 89 ? 5.770 -1.786 0.418 1.00 96.38 89 GLY A O 1
ATOM 728 N N . VAL A 1 90 ? 7.386 -3.345 0.304 1.00 94.50 90 VAL A N 1
ATOM 729 C CA . VAL A 1 90 ? 7.614 -3.230 -1.141 1.00 94.50 90 VAL A CA 1
ATOM 730 C C . VAL A 1 90 ? 7.669 -4.613 -1.763 1.00 94.50 90 VAL A C 1
ATOM 732 O O . VAL A 1 90 ? 8.468 -5.458 -1.349 1.00 94.50 90 VAL A O 1
ATOM 735 N N . ILE A 1 91 ? 6.833 -4.822 -2.775 1.00 94.56 91 ILE A N 1
ATOM 736 C CA . ILE A 1 91 ? 6.785 -6.046 -3.573 1.00 94.56 91 ILE A CA 1
ATOM 737 C C . ILE A 1 91 ? 7.012 -5.683 -5.041 1.00 94.56 91 ILE A C 1
ATOM 739 O O . ILE A 1 91 ? 6.498 -4.682 -5.541 1.00 94.56 91 ILE A O 1
ATOM 743 N N . LEU A 1 92 ? 7.774 -6.511 -5.738 1.00 92.88 92 LEU A N 1
ATOM 744 C CA . LEU A 1 92 ? 7.912 -6.484 -7.184 1.00 92.88 92 LEU A CA 1
ATOM 745 C C . LEU A 1 92 ? 7.034 -7.558 -7.805 1.00 92.88 92 LEU A C 1
ATOM 747 O O . LEU A 1 92 ? 7.006 -8.681 -7.314 1.00 92.88 92 LEU A O 1
ATOM 751 N N . ALA A 1 93 ? 6.349 -7.206 -8.887 1.00 92.44 93 ALA A N 1
ATOM 752 C CA . ALA A 1 93 ? 5.631 -8.133 -9.748 1.00 92.44 93 ALA A CA 1
ATOM 753 C C . ALA A 1 93 ? 6.363 -8.219 -11.093 1.00 92.44 93 ALA A C 1
ATOM 755 O O . ALA A 1 93 ? 6.575 -7.194 -11.750 1.00 92.44 93 ALA A O 1
ATOM 756 N N . LEU A 1 94 ? 6.765 -9.427 -11.478 1.00 90.88 94 LEU A N 1
ATOM 757 C CA . LEU A 1 94 ? 7.491 -9.698 -12.717 1.00 90.88 94 LEU A CA 1
ATOM 758 C C . LEU A 1 94 ? 6.548 -10.187 -13.827 1.00 90.88 94 LEU A C 1
ATOM 760 O O . LEU A 1 94 ? 5.457 -10.682 -13.531 1.00 90.88 94 LEU A O 1
ATOM 764 N N . PRO A 1 95 ? 6.955 -10.100 -15.110 1.00 85.94 95 PRO A N 1
ATOM 765 C CA . PRO A 1 95 ? 6.095 -10.476 -16.232 1.00 85.94 95 PRO A CA 1
ATOM 766 C C . PRO A 1 95 ? 5.768 -11.974 -16.282 1.00 85.94 95 PRO A C 1
ATOM 768 O O . PRO A 1 95 ? 4.767 -12.359 -16.875 1.00 85.94 95 PRO A O 1
ATOM 771 N N . ASP A 1 96 ? 6.586 -12.820 -15.649 1.00 87.00 96 ASP A N 1
ATOM 772 C CA . ASP A 1 96 ? 6.361 -14.268 -15.537 1.00 87.00 96 ASP A CA 1
ATOM 773 C C . ASP A 1 96 ? 5.387 -14.647 -14.402 1.00 87.00 96 ASP A C 1
ATOM 775 O O . ASP A 1 96 ? 5.212 -15.825 -14.094 1.00 87.00 96 ASP A O 1
ATOM 779 N N . GLY A 1 97 ? 4.758 -13.653 -13.765 1.00 84.06 97 GLY A N 1
ATOM 780 C CA . GLY A 1 97 ? 3.812 -13.843 -12.668 1.00 84.06 97 GLY A CA 1
ATOM 781 C C . GLY A 1 97 ? 4.469 -14.073 -11.307 1.00 84.06 97 GLY A C 1
ATOM 782 O O . GLY A 1 97 ? 3.756 -14.294 -10.327 1.00 84.06 97 GLY A O 1
ATOM 783 N N . LYS A 1 98 ? 5.804 -14.016 -11.209 1.00 89.50 98 LYS A N 1
ATOM 784 C CA . LYS A 1 98 ? 6.492 -14.097 -9.918 1.00 89.50 98 LYS A CA 1
ATOM 785 C C . LYS A 1 98 ? 6.398 -12.782 -9.159 1.00 89.50 98 LYS A C 1
ATOM 787 O O . LYS A 1 98 ? 6.412 -11.693 -9.735 1.00 89.50 98 LYS A O 1
ATOM 792 N N . PHE A 1 99 ? 6.376 -12.913 -7.838 1.00 91.88 99 PHE A N 1
ATOM 793 C CA . PHE A 1 99 ? 6.422 -11.792 -6.916 1.00 91.88 99 PHE A CA 1
ATOM 794 C C . PHE A 1 99 ? 7.657 -11.901 -6.035 1.00 91.88 99 PHE A C 1
ATOM 796 O O . PHE A 1 99 ? 7.931 -12.968 -5.487 1.00 91.88 99 PHE A O 1
ATOM 803 N N . GLU A 1 100 ? 8.370 -10.793 -5.861 1.00 91.69 100 GLU A N 1
ATOM 804 C CA . GLU A 1 100 ? 9.495 -10.716 -4.936 1.00 91.69 100 GLU A CA 1
ATOM 805 C C . GLU A 1 100 ? 9.267 -9.635 -3.893 1.00 91.69 100 GLU A C 1
ATOM 807 O O . GLU A 1 100 ? 8.990 -8.479 -4.211 1.00 91.69 100 GLU A O 1
ATOM 812 N N . LYS A 1 101 ? 9.411 -10.007 -2.623 1.00 91.88 101 LYS A N 1
ATOM 813 C CA . LYS A 1 101 ? 9.327 -9.056 -1.525 1.00 91.88 101 LYS A CA 1
ATOM 814 C C . LYS A 1 101 ? 10.696 -8.420 -1.301 1.00 91.88 101 LYS A C 1
ATOM 816 O O . LYS A 1 101 ? 11.597 -9.050 -0.762 1.00 91.88 101 LYS A O 1
ATOM 821 N N . VAL A 1 102 ? 10.820 -7.154 -1.688 1.00 90.31 102 VAL A N 1
ATOM 822 C CA . VAL A 1 102 ? 12.041 -6.354 -1.499 1.00 90.31 102 VAL A CA 1
ATOM 823 C C . VAL A 1 102 ? 12.146 -5.861 -0.060 1.00 90.31 102 VAL A C 1
ATOM 825 O O . VAL A 1 102 ? 13.240 -5.741 0.486 1.00 90.31 102 VAL A O 1
ATOM 828 N N . LYS A 1 103 ? 10.999 -5.566 0.561 1.00 93.00 103 LYS A N 1
ATOM 829 C CA . LYS A 1 103 ? 10.928 -5.101 1.942 1.00 93.00 103 LYS A CA 1
ATOM 830 C C . LYS A 1 103 ? 9.637 -5.559 2.608 1.00 93.00 103 LYS A C 1
ATOM 832 O O . LYS A 1 103 ? 8.550 -5.336 2.074 1.00 93.00 103 LYS A O 1
ATOM 837 N N . GLU A 1 104 ? 9.756 -6.138 3.798 1.00 96.00 104 GLU A N 1
ATOM 838 C CA . GLU A 1 104 ? 8.609 -6.433 4.658 1.00 96.00 104 GLU A CA 1
ATOM 839 C C . GLU A 1 104 ? 7.969 -5.138 5.165 1.00 96.00 104 GLU A C 1
ATOM 841 O O . GLU A 1 104 ? 8.665 -4.210 5.590 1.00 96.00 104 GLU A O 1
ATOM 846 N N . ALA A 1 105 ? 6.640 -5.071 5.134 1.00 97.00 105 ALA A N 1
ATOM 847 C CA . ALA A 1 105 ? 5.935 -3.969 5.764 1.00 97.00 105 ALA A CA 1
ATOM 848 C C . ALA A 1 105 ? 6.089 -4.068 7.290 1.00 97.00 105 ALA A C 1
ATOM 850 O O . ALA A 1 105 ? 5.729 -5.096 7.870 1.00 97.00 105 ALA A O 1
ATOM 851 N N . PRO A 1 106 ? 6.576 -3.017 7.971 1.00 97.19 106 PRO A N 1
ATOM 852 C CA . PRO A 1 106 ? 6.437 -2.952 9.416 1.00 97.19 106 PRO A CA 1
ATOM 853 C C . PRO A 1 106 ? 4.955 -2.801 9.781 1.00 97.19 106 PRO A C 1
ATOM 855 O O . PRO A 1 106 ? 4.135 -2.386 8.957 1.00 97.19 106 PRO A O 1
ATOM 858 N N . LYS A 1 107 ? 4.612 -3.098 11.039 1.00 97.12 107 LYS A N 1
ATOM 859 C CA . LYS A 1 107 ? 3.272 -2.806 11.555 1.00 97.12 107 LYS A CA 1
ATOM 860 C C . LYS A 1 107 ? 2.982 -1.312 11.408 1.00 97.12 107 LYS A C 1
ATOM 862 O O . LYS A 1 107 ? 3.823 -0.485 11.760 1.00 97.12 107 LYS A O 1
ATOM 867 N N . ASN A 1 108 ? 1.794 -0.984 10.912 1.00 96.88 108 ASN A N 1
ATOM 868 C CA . ASN A 1 108 ? 1.363 0.386 10.692 1.00 96.88 108 ASN A CA 1
ATOM 869 C C . ASN A 1 108 ? 1.387 1.179 12.017 1.00 96.88 108 ASN A C 1
ATOM 871 O O . ASN A 1 108 ? 0.615 0.858 12.927 1.00 96.88 108 ASN A O 1
ATOM 875 N N . PRO A 1 109 ? 2.233 2.222 12.137 1.00 92.75 109 PRO A N 1
ATOM 876 C CA . PRO A 1 109 ? 2.344 3.011 13.362 1.00 92.75 109 PRO A CA 1
ATOM 877 C C . PRO A 1 109 ? 1.128 3.913 13.615 1.00 92.75 109 PRO A C 1
ATOM 879 O O . PRO A 1 109 ? 0.944 4.381 14.733 1.00 92.75 109 PRO A O 1
ATOM 882 N N . LEU A 1 110 ? 0.303 4.159 12.594 1.00 95.44 110 LEU A N 1
ATOM 883 C CA . LEU A 1 110 ? -0.880 5.021 12.651 1.00 95.44 110 LEU A CA 1
ATOM 884 C C . LEU A 1 110 ? -2.188 4.214 12.667 1.00 95.44 110 LEU A C 1
ATOM 886 O O . LEU A 1 110 ? -3.263 4.764 12.418 1.00 95.44 110 LEU A O 1
ATOM 890 N N . GLN A 1 111 ? -2.113 2.907 12.940 1.00 95.06 111 GLN A N 1
ATOM 891 C CA . GLN A 1 111 ? -3.302 2.070 13.024 1.00 95.06 111 GLN A CA 1
ATOM 892 C C . GLN A 1 111 ? -4.220 2.537 14.158 1.00 95.06 111 GLN A C 1
ATOM 894 O O . GLN A 1 111 ? -3.811 2.622 15.316 1.00 95.06 111 GLN A O 1
ATOM 899 N N . ASN A 1 112 ? -5.493 2.744 13.830 1.00 95.00 112 ASN A N 1
ATOM 900 C CA . ASN A 1 112 ? -6.543 3.020 14.797 1.00 95.00 112 ASN A CA 1
ATOM 901 C C . ASN A 1 112 ? -7.439 1.781 14.957 1.00 95.00 112 ASN A C 1
ATOM 903 O O . ASN A 1 112 ? -8.037 1.293 13.996 1.00 95.00 112 ASN A O 1
ATOM 907 N N . ARG A 1 113 ? -7.542 1.277 16.193 1.00 93.12 113 ARG A N 1
ATOM 908 C CA . ARG A 1 113 ? -8.330 0.080 16.519 1.00 93.12 113 ARG A CA 1
ATOM 909 C C . ARG A 1 113 ? -9.823 0.265 16.245 1.00 93.12 113 ARG A C 1
ATOM 911 O O . ARG A 1 113 ? -10.428 -0.627 15.666 1.00 93.12 113 ARG A O 1
ATOM 918 N N . GLU A 1 114 ? -10.389 1.410 16.611 1.00 92.19 114 GLU A N 1
ATOM 919 C CA . GLU A 1 114 ? -11.802 1.725 16.377 1.00 92.19 114 GLU A CA 1
ATOM 920 C C . GLU A 1 114 ? -12.100 1.810 14.877 1.00 92.19 114 GLU A C 1
ATOM 922 O O . GLU A 1 114 ? -13.059 1.206 14.398 1.00 92.19 114 GLU A O 1
ATOM 927 N N . ALA A 1 115 ? -11.219 2.463 14.110 1.00 92.00 115 ALA A N 1
ATOM 928 C CA . ALA A 1 115 ? -11.351 2.528 12.657 1.00 92.00 115 ALA A CA 1
ATOM 929 C C . ALA A 1 115 ? -11.317 1.1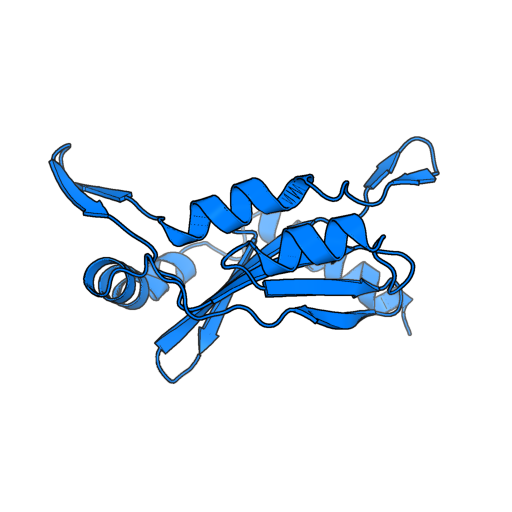32 12.022 1.00 92.00 115 ALA A C 1
ATOM 931 O O . ALA A 1 115 ? -12.147 0.804 11.170 1.00 92.00 115 ALA A O 1
ATOM 932 N N . LYS A 1 116 ? -10.374 0.293 12.465 1.00 93.75 116 LYS A N 1
ATOM 933 C CA . LYS A 1 116 ? -10.230 -1.092 12.014 1.00 93.75 116 LYS A CA 1
ATOM 934 C C . LYS A 1 116 ? -11.454 -1.942 12.360 1.00 93.75 116 LYS A C 1
ATOM 936 O O . LYS A 1 116 ? -11.965 -2.641 11.490 1.00 93.75 116 LYS A O 1
ATOM 941 N N . GLU A 1 117 ? -11.940 -1.878 13.597 1.00 92.62 117 GLU A N 1
ATOM 942 C CA . GLU A 1 117 ? -13.140 -2.598 14.040 1.00 92.62 117 GLU A CA 1
ATOM 943 C C . GLU A 1 117 ? -14.369 -2.164 13.234 1.00 92.62 117 GLU A C 1
ATOM 945 O O . GLU A 1 117 ? -15.100 -3.012 12.719 1.00 92.62 117 GLU A O 1
ATOM 950 N N . HIS A 1 118 ? -14.548 -0.857 13.027 1.00 89.06 118 HIS A N 1
ATOM 951 C CA . HIS A 1 118 ? -15.616 -0.341 12.180 1.00 89.06 118 HIS A CA 1
ATOM 952 C C . HIS A 1 118 ? -15.511 -0.873 10.745 1.00 89.06 118 HIS A C 1
ATOM 954 O O . HIS A 1 118 ? -16.512 -1.306 10.174 1.00 89.06 118 HIS A O 1
ATOM 960 N N . PHE A 1 119 ? -14.316 -0.875 10.147 1.00 89.25 119 PHE A N 1
ATOM 961 C CA . PHE A 1 119 ? -14.108 -1.422 8.806 1.00 89.25 119 PHE A CA 1
ATOM 962 C C . PHE A 1 119 ? -14.468 -2.915 8.730 1.00 89.25 119 PHE A C 1
ATOM 964 O O . PHE A 1 119 ? -15.210 -3.319 7.835 1.00 89.25 119 PHE A O 1
ATOM 971 N N . LEU A 1 120 ? -14.005 -3.723 9.690 1.00 90.88 120 LEU A N 1
ATOM 972 C CA . LEU A 1 120 ? -14.269 -5.166 9.747 1.00 90.88 120 LEU A CA 1
ATOM 973 C C . LEU A 1 120 ? -15.760 -5.484 9.894 1.00 90.88 120 LEU A C 1
ATOM 975 O O . LEU A 1 120 ? -16.282 -6.335 9.175 1.00 90.88 120 LEU A O 1
ATOM 979 N N . ASN A 1 121 ? -16.461 -4.753 10.762 1.00 89.12 121 ASN A N 1
ATOM 980 C CA . ASN A 1 121 ? -17.900 -4.922 10.981 1.00 89.12 121 ASN A CA 1
ATOM 981 C C . ASN A 1 121 ? -18.736 -4.569 9.743 1.00 89.12 121 ASN A C 1
ATOM 983 O O . ASN A 1 121 ? -19.889 -4.980 9.632 1.00 89.12 121 ASN A O 1
ATOM 987 N N . ASN A 1 122 ? -18.154 -3.828 8.798 1.00 83.94 122 ASN A N 1
ATOM 988 C CA . ASN A 1 122 ? -18.824 -3.374 7.590 1.00 83.94 122 ASN A CA 1
ATOM 989 C C . ASN A 1 122 ? -18.310 -4.056 6.312 1.00 83.94 122 ASN A C 1
ATOM 991 O O . ASN A 1 122 ? -18.708 -3.649 5.223 1.00 83.94 122 ASN A O 1
ATOM 995 N N . LEU A 1 123 ? -17.495 -5.118 6.384 1.00 79.38 123 LEU A N 1
ATOM 996 C CA . LEU A 1 123 ? -16.993 -5.824 5.190 1.00 79.38 123 LEU A CA 1
ATOM 997 C C . LEU A 1 123 ? -18.109 -6.323 4.264 1.00 79.38 123 LEU A C 1
ATOM 999 O O . LEU A 1 123 ? -17.959 -6.315 3.043 1.00 79.38 123 LEU A O 1
ATOM 1003 N N . ASP A 1 124 ? -19.256 -6.712 4.818 1.00 71.00 124 ASP A N 1
ATOM 1004 C CA . ASP A 1 124 ? -20.401 -7.168 4.025 1.00 71.00 124 ASP A CA 1
ATOM 1005 C C . ASP A 1 124 ? -21.027 -6.054 3.173 1.00 71.00 124 ASP A C 1
ATOM 1007 O O . ASP A 1 124 ? -21.682 -6.341 2.169 1.00 71.00 124 ASP A O 1
ATOM 1011 N N . THR A 1 125 ? -20.789 -4.779 3.497 1.00 63.62 125 THR A N 1
ATOM 1012 C CA . THR A 1 125 ? -21.173 -3.671 2.607 1.00 63.62 125 THR A CA 1
ATOM 1013 C C . THR A 1 125 ? -20.416 -3.727 1.280 1.00 63.62 125 THR A C 1
ATOM 1015 O O . THR A 1 125 ? -21.003 -3.435 0.239 1.00 63.62 125 THR A O 1
ATOM 1018 N N . LEU A 1 126 ? -19.176 -4.235 1.273 1.00 56.69 126 LEU A N 1
ATOM 1019 C CA . LEU A 1 126 ? -18.416 -4.483 0.046 1.00 56.69 126 LEU A CA 1
ATOM 1020 C C . LEU A 1 126 ? -19.022 -5.630 -0.773 1.00 56.69 126 LEU A C 1
ATOM 1022 O O . LEU A 1 126 ? -19.032 -5.560 -2.001 1.00 56.69 126 LEU A O 1
ATOM 1026 N N . LYS A 1 127 ? -19.611 -6.649 -0.124 1.00 52.84 127 LYS A N 1
ATOM 1027 C CA . LYS A 1 127 ? -20.325 -7.742 -0.818 1.00 52.84 127 LYS A CA 1
ATOM 1028 C C . LYS A 1 127 ? -21.584 -7.268 -1.547 1.00 52.84 127 LYS A C 1
ATOM 1030 O O . LYS A 1 127 ? -22.038 -7.942 -2.468 1.00 52.84 127 LYS A O 1
ATOM 1035 N N . ARG A 1 128 ? -22.149 -6.112 -1.173 1.00 49.22 128 ARG A N 1
ATOM 1036 C CA . ARG A 1 128 ? -23.306 -5.517 -1.867 1.00 49.22 128 ARG A CA 1
ATOM 1037 C C . ARG A 1 128 ? -22.926 -4.815 -3.176 1.00 49.22 128 ARG A C 1
ATOM 1039 O O . ARG A 1 128 ? -23.821 -4.468 -3.948 1.00 49.22 128 ARG A O 1
ATOM 1046 N N . HIS A 1 129 ? -21.636 -4.652 -3.486 1.00 54.06 129 HIS A N 1
ATOM 1047 C CA . HIS A 1 129 ? -21.213 -4.264 -4.829 1.00 54.06 129 HIS A CA 1
ATOM 1048 C C . HIS A 1 129 ? -21.351 -5.453 -5.782 1.00 54.06 129 HIS A C 1
ATOM 1050 O O . HIS A 1 129 ? -20.531 -6.362 -5.832 1.00 54.06 129 HIS A O 1
ATOM 1056 N N . SER A 1 130 ? -22.443 -5.425 -6.541 1.00 52.88 130 SER A N 1
ATOM 1057 C CA . SER A 1 130 ? -22.790 -6.421 -7.546 1.00 52.88 130 SER A CA 1
ATOM 1058 C C . SER A 1 130 ? -21.625 -6.727 -8.496 1.00 52.88 130 SER A C 1
ATOM 1060 O O . SER A 1 130 ? -21.151 -5.857 -9.232 1.00 52.88 130 SER A O 1
ATOM 1062 N N . THR A 1 131 ? -21.233 -8.000 -8.559 1.00 57.84 131 THR A N 1
ATOM 1063 C CA . THR A 1 131 ? -20.324 -8.551 -9.578 1.00 57.84 131 THR A CA 1
ATOM 1064 C C . THR A 1 131 ? -20.874 -8.405 -11.004 1.00 57.84 131 THR A C 1
ATOM 1066 O O . THR A 1 131 ? -20.124 -8.548 -11.969 1.00 57.84 131 THR A O 1
ATOM 1069 N N . ASN A 1 132 ? -22.154 -8.039 -11.165 1.00 57.03 132 ASN A N 1
ATOM 1070 C CA . ASN A 1 132 ? -22.753 -7.718 -12.462 1.00 57.03 132 ASN A CA 1
ATOM 1071 C C . ASN A 1 132 ? -22.390 -6.312 -12.965 1.00 57.03 132 ASN A C 1
ATOM 1073 O O . ASN A 1 132 ? -22.782 -5.947 -14.083 1.00 57.03 132 ASN A O 1
ATOM 1077 N N . SER A 1 133 ? -21.638 -5.511 -12.200 1.00 61.94 133 SER A N 1
ATOM 1078 C CA . SER A 1 133 ? -21.149 -4.222 -12.690 1.00 61.94 133 SER A CA 1
ATOM 1079 C C . SER A 1 133 ? -20.295 -4.417 -13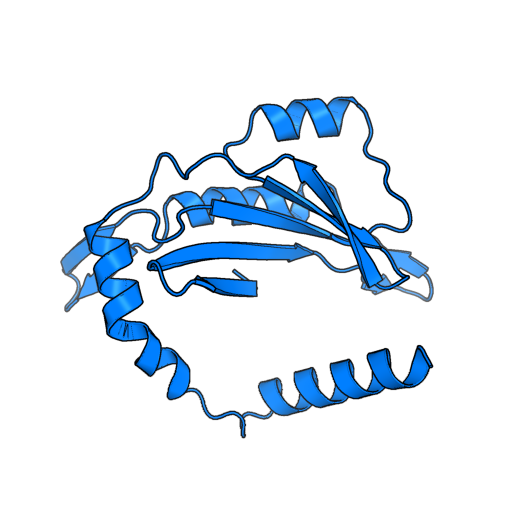.950 1.00 61.94 133 SER A C 1
ATOM 1081 O O . SER A 1 133 ? -19.537 -5.382 -14.090 1.00 61.94 133 SER A O 1
ATOM 1083 N N . ARG A 1 134 ? -20.428 -3.495 -14.909 1.00 65.88 134 ARG A N 1
ATOM 1084 C CA . ARG A 1 134 ? -19.664 -3.530 -16.167 1.00 65.88 134 ARG A CA 1
ATOM 1085 C C . ARG A 1 134 ? -18.150 -3.524 -15.914 1.00 65.88 134 ARG A C 1
ATOM 1087 O O . ARG A 1 134 ? -17.407 -4.138 -16.671 1.00 65.88 134 ARG A O 1
ATOM 1094 N N . ILE A 1 135 ? -17.710 -2.845 -14.852 1.00 65.62 135 ILE A N 1
ATOM 1095 C CA . ILE A 1 135 ? -16.299 -2.738 -14.466 1.00 65.62 135 ILE A CA 1
ATOM 1096 C C . ILE A 1 135 ? -15.779 -4.095 -13.984 1.00 65.62 135 ILE A C 1
ATOM 1098 O O . ILE A 1 135 ? -14.762 -4.558 -14.492 1.00 65.62 135 ILE A O 1
ATOM 1102 N N . PHE A 1 136 ? -16.506 -4.769 -13.086 1.00 66.62 136 PHE A N 1
ATOM 1103 C CA . PHE A 1 136 ? -16.106 -6.085 -12.576 1.00 66.62 136 PHE A CA 1
ATOM 1104 C C . PHE A 1 136 ? -16.024 -7.134 -13.686 1.00 66.62 136 PHE A C 1
ATOM 1106 O O . PHE A 1 136 ? -15.033 -7.856 -13.772 1.00 66.62 136 PHE A O 1
ATOM 1113 N N . ARG A 1 137 ? -17.018 -7.170 -14.584 1.00 71.56 137 ARG A N 1
ATOM 1114 C CA . ARG A 1 137 ? -16.995 -8.063 -15.752 1.00 71.56 137 ARG A CA 1
ATOM 1115 C C . ARG A 1 137 ? -15.779 -7.814 -16.641 1.00 71.56 137 ARG A C 1
ATOM 1117 O O . ARG A 1 137 ? -15.079 -8.757 -16.985 1.00 71.56 137 ARG A O 1
ATOM 1124 N N . LYS A 1 138 ? -15.464 -6.548 -16.932 1.00 72.56 138 LYS A N 1
ATOM 1125 C CA . LYS A 1 138 ? -14.311 -6.192 -17.770 1.00 72.56 138 LYS A CA 1
ATOM 1126 C C . LYS A 1 138 ? -12.971 -6.556 -17.121 1.00 72.56 138 LYS A C 1
ATOM 1128 O O . LYS A 1 138 ? -12.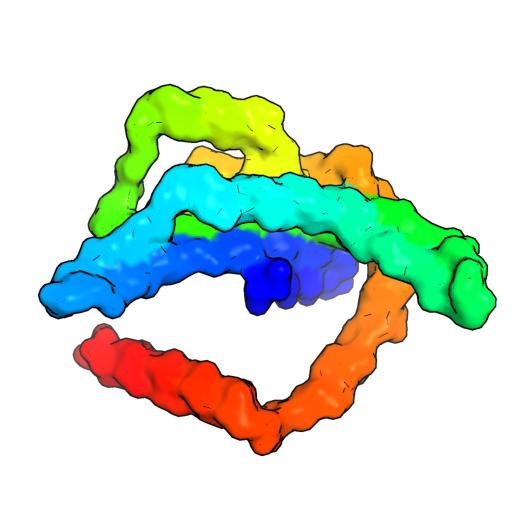077 -7.027 -17.821 1.00 72.56 138 LYS A O 1
ATOM 1133 N N . ILE A 1 139 ? -12.829 -6.366 -15.805 1.00 71.44 139 ILE A N 1
ATOM 1134 C CA . ILE A 1 139 ? -11.639 -6.798 -15.051 1.00 71.44 139 ILE A CA 1
ATOM 1135 C C . ILE A 1 139 ? -11.496 -8.321 -15.135 1.00 71.44 139 ILE A C 1
ATOM 1137 O O . ILE A 1 139 ? -10.430 -8.808 -15.508 1.00 71.44 139 ILE A O 1
ATOM 1141 N N . LYS A 1 140 ? -12.580 -9.062 -14.869 1.00 74.81 140 LYS A N 1
ATOM 1142 C CA . LYS A 1 140 ? -12.604 -10.527 -14.941 1.00 74.81 140 LYS A CA 1
ATOM 1143 C C . LYS A 1 140 ? -12.213 -11.039 -16.331 1.00 74.81 140 LYS A C 1
ATOM 1145 O O . LYS A 1 140 ? -11.266 -11.806 -16.439 1.00 74.81 140 LYS A O 1
ATOM 1150 N N . GLU A 1 141 ? -12.869 -10.559 -17.387 1.00 79.00 141 GLU A N 1
ATOM 1151 C CA . GLU A 1 141 ? -12.591 -10.959 -18.777 1.00 79.00 141 GLU A CA 1
ATOM 1152 C C . GLU A 1 141 ? -11.151 -10.654 -19.214 1.00 79.00 141 GLU A C 1
ATOM 1154 O O . GLU A 1 141 ? -10.576 -11.375 -20.032 1.00 79.00 141 GLU A O 1
ATOM 1159 N N . THR A 1 142 ? -10.579 -9.551 -18.722 1.00 76.44 142 THR A N 1
ATOM 1160 C CA . THR A 1 142 ? -9.191 -9.175 -19.023 1.00 76.44 142 THR A CA 1
ATOM 1161 C C . THR A 1 142 ? -8.219 -10.108 -18.309 1.00 76.44 142 THR A C 1
ATOM 1163 O O . THR A 1 142 ? -7.278 -10.593 -18.933 1.00 76.44 142 THR A O 1
ATOM 1166 N N . GLY A 1 143 ? -8.470 -10.397 -17.028 1.00 69.88 143 GLY A N 1
ATOM 1167 C CA . GLY A 1 143 ? -7.678 -11.348 -16.253 1.00 69.88 143 GLY A CA 1
ATOM 1168 C C . GLY A 1 143 ? -7.715 -12.748 -16.860 1.00 69.88 143 GLY A C 1
ATOM 1169 O O . GLY A 1 143 ? -6.666 -13.327 -17.119 1.00 69.88 143 GLY A O 1
ATOM 1170 N N . GLU A 1 14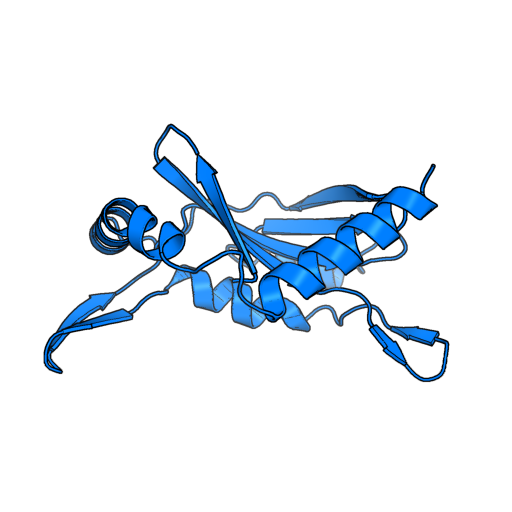4 ? -8.909 -13.261 -17.169 1.00 79.81 144 GLU A N 1
ATOM 1171 C CA . GLU A 1 144 ? -9.087 -14.575 -17.800 1.00 79.81 144 GLU A CA 1
ATOM 1172 C C . GLU A 1 144 ? -8.308 -14.685 -19.114 1.00 79.81 144 GLU A C 1
ATOM 1174 O O . GLU A 1 144 ? -7.566 -15.648 -19.290 1.00 79.81 144 GLU A O 1
ATOM 1179 N N . ARG A 1 145 ? -8.389 -13.669 -19.989 1.00 77.94 145 ARG A N 1
ATOM 1180 C CA . ARG A 1 145 ? -7.607 -13.622 -21.237 1.00 77.94 145 ARG A CA 1
ATOM 1181 C C . ARG A 1 145 ? -6.102 -13.645 -20.993 1.00 77.94 145 ARG A C 1
ATOM 1183 O O . ARG A 1 145 ? -5.388 -14.392 -21.658 1.00 77.94 145 ARG A O 1
ATOM 1190 N N . TYR A 1 146 ? -5.623 -12.831 -20.058 1.00 68.88 146 TYR A N 1
ATOM 1191 C CA . TYR A 1 146 ? -4.198 -12.742 -19.752 1.00 68.88 146 TYR A CA 1
ATOM 1192 C C . TYR A 1 146 ? -3.644 -14.088 -19.264 1.00 68.88 146 TYR A C 1
ATOM 1194 O O . TYR A 1 146 ? -2.667 -14.585 -19.817 1.00 68.88 146 TYR A O 1
ATOM 1202 N N . PHE A 1 147 ? -4.314 -14.732 -18.304 1.00 65.44 147 PHE A N 1
ATOM 1203 C CA . PHE A 1 147 ? -3.868 -16.017 -17.758 1.00 65.44 147 PHE A CA 1
ATOM 1204 C C . PHE A 1 147 ? -4.093 -17.205 -18.702 1.00 65.44 147 PHE A C 1
ATOM 1206 O O . PHE A 1 147 ? -3.356 -18.184 -18.621 1.00 65.44 147 PHE A O 1
ATOM 1213 N N . SER A 1 148 ? -5.064 -17.137 -19.619 1.00 72.12 148 SER A N 1
ATOM 1214 C CA . SER A 1 148 ? -5.250 -18.179 -20.638 1.00 72.12 148 SER A CA 1
ATOM 1215 C C . SER A 1 148 ? -4.135 -18.216 -21.686 1.00 72.12 148 SER A C 1
ATOM 1217 O O . SER A 1 148 ? -3.876 -19.278 -22.236 1.00 72.12 148 SER A O 1
ATOM 1219 N N . ASN A 1 149 ? -3.453 -17.090 -21.922 1.00 60.56 149 ASN A N 1
ATOM 1220 C CA . ASN A 1 149 ? -2.355 -16.981 -22.889 1.00 60.56 149 ASN A CA 1
ATOM 1221 C C . ASN A 1 149 ? -0.976 -17.336 -22.298 1.00 60.56 149 ASN A C 1
ATOM 1223 O O . ASN A 1 149 ? 0.022 -17.271 -23.008 1.00 60.56 149 ASN A O 1
ATOM 1227 N N . LEU A 1 150 ? -0.913 -17.656 -21.000 1.00 51.78 150 LEU A N 1
ATOM 1228 C CA . LEU A 1 150 ? 0.306 -18.066 -20.290 1.00 51.78 150 LEU A CA 1
ATOM 1229 C C . LEU A 1 150 ? 0.445 -19.600 -20.173 1.00 51.78 150 LEU A C 1
ATOM 1231 O O . LEU A 1 150 ? 1.389 -20.070 -19.538 1.00 51.78 150 LEU A O 1
ATOM 1235 N N . LYS A 1 151 ? -0.493 -20.369 -20.744 1.00 45.59 151 LYS A N 1
ATOM 1236 C CA . LYS A 1 151 ? -0.407 -21.830 -20.907 1.00 45.59 151 LYS A CA 1
ATOM 1237 C C . LYS A 1 151 ? 0.098 -22.181 -22.297 1.00 45.59 151 LYS A C 1
ATOM 1239 O O . LYS A 1 151 ? 0.826 -23.191 -22.386 1.00 45.59 151 LYS A O 1
#

Radius of gyration: 17.41 Å; chains: 1; bounding box: 45×38×45 Å